Protein AF-A0A6G4RLT5-F1 (afdb_monomer_lite)

Foldseek 3Di:
DVVVVVVVVVVVVVVVVVVVLVVVLVVLVVVCVVPPDNPVSVVVNLLSQLQVQLVVQLVVCVVVVHDPVVSNVRSNVRSVVSNPD

pLDDT: mean 73.54, std 10.87, range [36.66, 84.44]

Structure (mmCIF, N/CA/C/O backbone):
data_AF-A0A6G4RLT5-F1
#
_entry.id   AF-A0A6G4RLT5-F1
#
loop_
_atom_site.group_PDB
_atom_site.id
_atom_site.type_symbol
_atom_site.label_atom_id
_atom_site.label_alt_id
_atom_site.label_comp_id
_atom_site.label_asym_id
_atom_site.label_entity_id
_atom_site.label_seq_id
_atom_site.pdbx_PDB_ins_code
_atom_site.Cartn_x
_atom_site.Cartn_y
_atom_site.Cartn_z
_atom_site.occupancy
_atom_site.B_iso_or_equiv
_atom_site.auth_seq_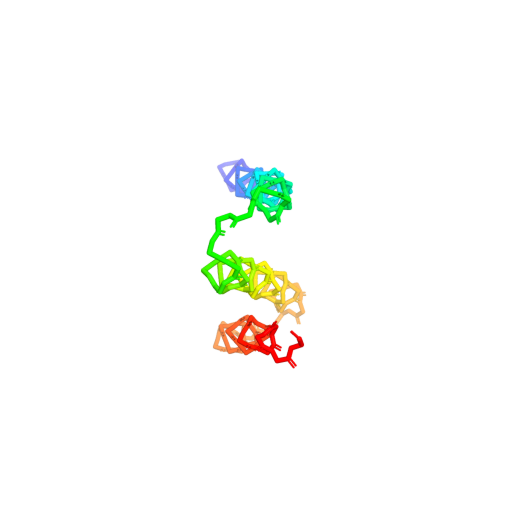id
_atom_site.auth_comp_id
_atom_site.auth_asym_id
_atom_site.auth_atom_id
_atom_site.pdbx_PDB_model_num
ATOM 1 N N . MET A 1 1 ? 26.822 5.517 -13.199 1.00 48.31 1 MET A N 1
ATOM 2 C CA . MET A 1 1 ? 26.877 5.195 -11.750 1.00 48.31 1 MET A CA 1
ATOM 3 C C . MET A 1 1 ? 25.673 5.797 -11.025 1.00 48.31 1 MET A C 1
ATOM 5 O O . MET A 1 1 ? 25.047 5.064 -10.275 1.00 48.31 1 MET A O 1
ATOM 9 N N . GLN A 1 2 ? 25.265 7.027 -11.373 1.00 51.06 2 GLN A N 1
ATOM 10 C CA . GLN A 1 2 ? 24.014 7.687 -10.951 1.00 51.06 2 GLN A CA 1
ATOM 11 C C . GLN A 1 2 ? 22.742 6.810 -11.057 1.00 51.06 2 GLN A C 1
ATOM 13 O O . GLN A 1 2 ? 21.909 6.818 -10.157 1.00 51.06 2 GLN A O 1
ATOM 18 N N . ASP A 1 3 ? 22.601 6.008 -12.121 1.00 55.44 3 ASP A N 1
ATOM 19 C CA . ASP A 1 3 ? 21.376 5.227 -12.375 1.00 55.44 3 ASP A CA 1
ATOM 20 C C . ASP A 1 3 ? 21.177 4.068 -11.391 1.00 55.44 3 ASP A C 1
ATOM 22 O O . ASP A 1 3 ? 20.053 3.748 -11.014 1.00 55.44 3 ASP A O 1
ATOM 26 N N . LYS A 1 4 ? 22.270 3.447 -10.925 1.00 54.50 4 LYS A N 1
ATOM 27 C CA . LYS A 1 4 ? 22.193 2.343 -9.955 1.00 54.50 4 LYS A CA 1
ATOM 28 C C . LYS A 1 4 ? 21.798 2.842 -8.568 1.00 54.50 4 LYS A C 1
ATOM 30 O O . LYS A 1 4 ? 21.020 2.180 -7.889 1.00 54.50 4 LYS A O 1
ATOM 35 N N . GLU A 1 5 ? 22.301 4.009 -8.174 1.00 58.75 5 GLU A N 1
ATOM 36 C CA . GLU A 1 5 ? 21.968 4.626 -6.887 1.00 58.75 5 GLU A CA 1
ATOM 37 C C . GLU A 1 5 ? 20.539 5.175 -6.880 1.00 58.75 5 GLU A C 1
ATOM 39 O O . GLU A 1 5 ? 19.835 5.045 -5.883 1.00 58.75 5 GLU A O 1
ATOM 44 N N . SER A 1 6 ? 20.067 5.699 -8.017 1.00 61.72 6 SER A N 1
ATOM 45 C CA . SER A 1 6 ? 18.686 6.163 -8.169 1.00 61.72 6 SER A CA 1
ATOM 46 C C . SER A 1 6 ? 17.676 5.009 -8.102 1.00 61.72 6 SER A C 1
ATOM 48 O O . SER A 1 6 ? 16.680 5.113 -7.388 1.00 61.72 6 SER A O 1
ATOM 50 N N . ILE A 1 7 ? 17.969 3.866 -8.742 1.00 64.88 7 ILE A N 1
ATOM 51 C CA . ILE A 1 7 ? 17.138 2.652 -8.645 1.00 64.88 7 ILE A CA 1
ATOM 52 C C . ILE A 1 7 ? 17.176 2.076 -7.227 1.00 64.88 7 ILE A C 1
ATOM 54 O O . ILE A 1 7 ? 16.132 1.716 -6.691 1.00 64.88 7 ILE A O 1
ATOM 58 N N . ALA A 1 8 ? 18.348 2.030 -6.588 1.00 71.69 8 ALA A N 1
ATOM 59 C CA . ALA A 1 8 ? 18.454 1.596 -5.198 1.00 71.69 8 ALA A CA 1
ATOM 60 C C . ALA A 1 8 ? 17.630 2.499 -4.264 1.00 71.69 8 ALA A C 1
ATOM 62 O O . ALA A 1 8 ? 16.893 1.989 -3.423 1.00 71.69 8 ALA A O 1
ATOM 63 N N . GLY A 1 9 ? 17.681 3.821 -4.456 1.00 76.94 9 GLY A N 1
ATOM 64 C CA . GLY A 1 9 ? 16.863 4.783 -3.717 1.00 76.94 9 GLY A CA 1
ATOM 65 C C . GLY A 1 9 ? 15.361 4.589 -3.940 1.00 76.94 9 GLY A C 1
ATOM 66 O O . GLY A 1 9 ? 14.590 4.620 -2.981 1.00 76.94 9 GLY A O 1
ATOM 67 N N . MET A 1 10 ? 14.940 4.317 -5.179 1.00 75.19 10 MET A N 1
ATOM 68 C CA . MET A 1 10 ? 13.541 4.027 -5.508 1.00 75.19 10 MET A CA 1
ATOM 69 C C . MET A 1 10 ? 13.062 2.728 -4.843 1.00 75.19 10 MET A C 1
ATOM 71 O O . MET A 1 10 ? 11.998 2.707 -4.229 1.00 75.19 10 MET A O 1
ATOM 75 N N . SER A 1 11 ? 13.867 1.664 -4.895 1.00 76.75 11 SER A N 1
ATOM 76 C CA . SER A 1 11 ? 13.561 0.386 -4.244 1.00 76.75 11 SER A CA 1
ATOM 77 C C . SER A 1 11 ? 13.476 0.527 -2.724 1.00 76.75 11 SER A C 1
ATOM 79 O O . SER A 1 11 ? 12.568 -0.020 -2.104 1.00 76.75 11 SER A O 1
ATOM 81 N N . TRP A 1 12 ? 14.370 1.309 -2.115 1.00 81.62 12 TRP A N 1
ATOM 82 C CA . TRP A 1 12 ? 14.315 1.625 -0.686 1.00 81.62 12 TRP A CA 1
ATOM 83 C C . TRP A 1 12 ? 13.072 2.432 -0.310 1.00 81.62 12 TRP A C 1
ATOM 85 O O . TRP A 1 12 ? 12.464 2.157 0.722 1.00 81.62 12 TRP A O 1
ATOM 95 N N . LEU A 1 13 ? 12.650 3.380 -1.150 1.00 79.56 13 LEU A N 1
ATOM 96 C CA . LEU A 1 13 ? 11.395 4.107 -0.956 1.00 79.56 13 LEU A CA 1
ATOM 97 C C . LEU A 1 13 ? 10.184 3.174 -1.013 1.00 79.56 13 LEU A C 1
ATOM 99 O O . LEU A 1 13 ? 9.323 3.255 -0.142 1.00 79.56 13 LEU A O 1
ATOM 103 N N . VAL A 1 14 ? 10.133 2.258 -1.983 1.00 79.75 14 VAL A N 1
ATOM 104 C CA . VAL A 1 14 ? 9.060 1.255 -2.074 1.00 79.75 14 VAL A CA 1
ATOM 105 C C . VAL A 1 14 ? 9.043 0.371 -0.825 1.00 79.75 14 VAL A C 1
ATOM 107 O O . VAL A 1 14 ? 7.981 0.163 -0.240 1.00 79.75 14 VAL A O 1
ATOM 110 N N . LEU A 1 15 ? 10.207 -0.084 -0.352 1.00 82.00 15 LEU A N 1
ATOM 111 C CA . LEU A 1 15 ? 10.311 -0.868 0.881 1.00 82.00 15 LEU A CA 1
ATOM 112 C C . LEU A 1 15 ? 9.874 -0.078 2.119 1.00 82.00 15 LEU A C 1
ATOM 114 O O . LEU A 1 15 ? 9.164 -0.627 2.958 1.00 82.00 15 LEU A O 1
ATOM 118 N N . LEU A 1 16 ? 10.239 1.203 2.231 1.00 83.62 16 LEU A N 1
ATOM 119 C CA . LEU A 1 16 ? 9.786 2.064 3.326 1.00 83.62 16 LEU A CA 1
ATOM 120 C C . LEU A 1 16 ? 8.277 2.290 3.289 1.00 83.62 16 LEU A C 1
ATOM 122 O O . LEU A 1 16 ? 7.645 2.266 4.342 1.00 83.62 16 LEU A O 1
ATOM 126 N N . ILE A 1 17 ? 7.690 2.461 2.103 1.00 81.75 17 ILE A N 1
ATOM 127 C CA . ILE A 1 17 ? 6.239 2.585 1.946 1.00 81.75 17 ILE A CA 1
ATOM 12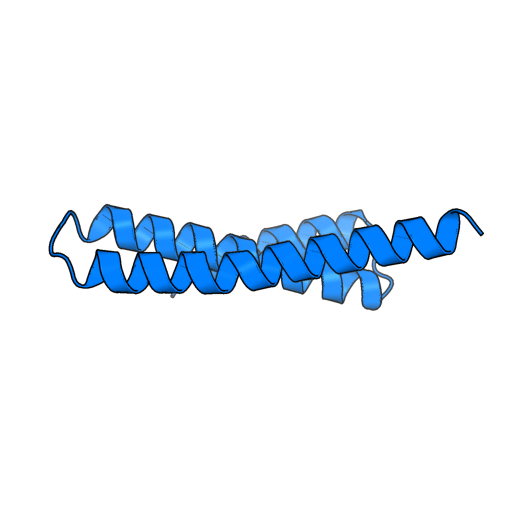8 C C . ILE A 1 17 ? 5.559 1.288 2.393 1.00 81.75 17 ILE A C 1
ATOM 130 O O . ILE A 1 17 ? 4.645 1.354 3.208 1.00 81.75 17 ILE A O 1
ATOM 134 N N . ILE A 1 18 ? 6.035 0.116 1.954 1.00 82.88 18 ILE A N 1
ATOM 135 C CA . ILE A 1 18 ? 5.484 -1.193 2.354 1.00 82.88 18 ILE A CA 1
ATOM 136 C C . ILE A 1 18 ? 5.677 -1.453 3.862 1.00 82.88 18 ILE A C 1
ATOM 138 O O . ILE A 1 18 ? 4.786 -1.984 4.524 1.00 82.88 18 ILE A O 1
ATOM 142 N N . ALA A 1 19 ? 6.809 -1.056 4.443 1.00 82.75 19 ALA A N 1
ATOM 143 C CA . ALA A 1 19 ? 7.061 -1.201 5.876 1.00 82.75 19 ALA A CA 1
ATOM 144 C C . ALA A 1 19 ? 6.173 -0.265 6.715 1.00 82.75 19 ALA A C 1
ATOM 146 O O . ALA A 1 19 ? 5.557 -0.694 7.693 1.00 82.75 19 ALA A O 1
ATOM 147 N N . CYS A 1 20 ? 6.055 1.002 6.307 1.00 84.44 20 CYS A N 1
ATOM 148 C CA . CYS A 1 20 ? 5.159 1.982 6.923 1.00 84.44 20 CYS A CA 1
ATOM 149 C C . CYS A 1 20 ? 3.693 1.532 6.817 1.00 84.44 20 CYS A C 1
ATOM 151 O O . CYS A 1 20 ? 2.916 1.678 7.763 1.00 84.44 20 CYS A O 1
ATOM 153 N N . TRP A 1 21 ? 3.345 0.885 5.705 1.00 81.00 21 TRP A N 1
ATOM 154 C CA . TRP A 1 21 ? 2.027 0.326 5.453 1.00 81.00 21 TRP A CA 1
ATOM 155 C C . TRP A 1 21 ? 1.599 -0.720 6.486 1.00 81.00 21 TRP A C 1
ATOM 157 O O . TRP A 1 21 ? 0.489 -0.656 7.016 1.00 81.00 21 TRP A O 1
ATOM 167 N N . GLY A 1 22 ? 2.490 -1.655 6.833 1.00 79.25 22 GLY A N 1
ATOM 168 C CA . GLY A 1 22 ? 2.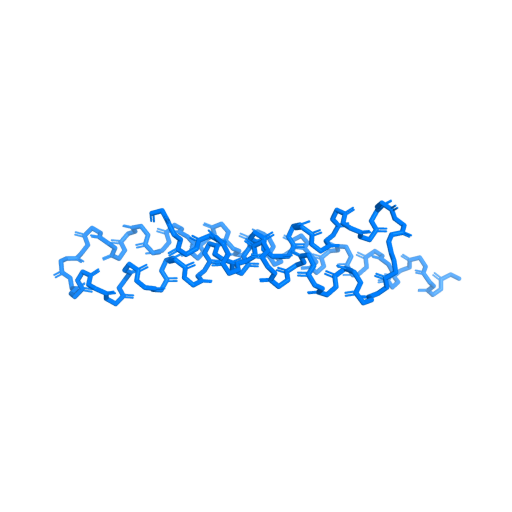225 -2.655 7.873 1.00 79.25 22 GLY A CA 1
ATOM 169 C C . GLY A 1 22 ? 1.915 -2.026 9.239 1.00 79.25 22 GLY A C 1
ATOM 170 O O . GLY A 1 22 ? 1.035 -2.504 9.958 1.00 79.25 22 GLY A O 1
ATOM 171 N N . GLY A 1 23 ? 2.578 -0.911 9.569 1.00 82.56 23 GLY A N 1
ATOM 172 C CA . GLY A 1 23 ? 2.299 -0.120 10.771 1.00 82.56 23 GLY A CA 1
ATOM 173 C C . GLY A 1 23 ? 0.937 0.580 10.729 1.00 82.56 23 GLY A C 1
ATOM 174 O O . GLY A 1 23 ? 0.199 0.542 11.714 1.00 82.56 23 GLY A O 1
ATOM 175 N N . LEU A 1 24 ? 0.565 1.149 9.578 1.00 80.50 24 LEU A N 1
ATOM 176 C CA . LEU A 1 24 ? -0.735 1.796 9.371 1.00 80.50 24 LEU A CA 1
ATOM 177 C C . LEU A 1 24 ? -1.898 0.804 9.545 1.00 80.50 24 LEU A C 1
ATOM 179 O O . LEU A 1 24 ? -2.877 1.104 10.228 1.00 80.50 24 LEU A O 1
ATOM 183 N N . VAL A 1 25 ? -1.773 -0.405 8.990 1.00 78.38 25 VAL A N 1
ATOM 184 C CA . VAL A 1 25 ? -2.765 -1.482 9.158 1.00 78.38 25 VAL A CA 1
ATOM 185 C C . VAL A 1 25 ? -2.874 -1.908 10.625 1.00 78.38 25 VAL A C 1
ATOM 187 O O . VAL A 1 25 ? -3.981 -2.081 11.134 1.00 78.38 25 VAL A O 1
ATOM 190 N N . ARG A 1 26 ? -1.748 -2.037 11.340 1.00 80.00 26 ARG A N 1
ATOM 191 C CA . ARG A 1 26 ? -1.738 -2.370 12.775 1.00 80.00 26 ARG A CA 1
ATOM 192 C C . ARG A 1 26 ? -2.459 -1.308 13.610 1.00 80.00 26 ARG A C 1
ATOM 194 O O . ARG A 1 26 ? -3.235 -1.667 14.490 1.00 80.00 26 ARG A O 1
ATOM 201 N N . TYR A 1 27 ? -2.244 -0.029 13.298 1.00 78.94 27 TYR A N 1
ATOM 202 C CA . TYR A 1 27 ? -2.942 1.092 13.930 1.00 78.94 27 TYR A CA 1
ATOM 203 C C . TYR A 1 27 ? -4.450 1.061 13.651 1.00 78.94 27 TYR A C 1
ATOM 205 O O . TYR A 1 27 ? -5.247 1.227 14.568 1.00 78.94 27 TYR A O 1
ATOM 213 N N . LEU A 1 28 ? -4.861 0.771 12.413 1.00 74.31 28 LEU A N 1
ATOM 214 C CA . LEU A 1 28 ? -6.276 0.610 12.061 1.00 74.31 28 LEU A CA 1
ATOM 215 C C . LEU A 1 28 ? -6.947 -0.541 12.818 1.00 74.31 28 LEU A C 1
ATOM 217 O O . LEU A 1 28 ? -8.095 -0.402 13.233 1.00 74.31 28 LEU A O 1
ATOM 221 N N . ILE A 1 29 ? -6.249 -1.663 13.020 1.00 72.81 29 ILE A N 1
ATOM 222 C CA . ILE A 1 29 ? -6.751 -2.803 13.804 1.00 72.81 29 ILE A CA 1
ATOM 223 C C . ILE A 1 29 ? -6.942 -2.414 15.277 1.00 72.81 29 ILE A C 1
ATOM 225 O O . ILE A 1 29 ? -7.974 -2.748 15.858 1.00 72.81 29 ILE A O 1
ATOM 229 N N . ASP A 1 30 ? -5.991 -1.682 15.858 1.00 75.69 30 ASP A N 1
ATOM 230 C CA . ASP A 1 30 ? -6.056 -1.184 17.240 1.00 75.69 30 ASP A CA 1
ATOM 231 C C . ASP A 1 30 ? -7.199 -0.166 17.419 1.00 75.69 30 ASP A C 1
ATOM 233 O O . ASP A 1 30 ? -8.041 -0.274 18.312 1.00 75.69 30 ASP A O 1
ATOM 237 N N . VAL A 1 31 ? -7.336 0.756 16.463 1.00 70.44 31 VAL A N 1
ATOM 238 C CA . VAL A 1 31 ? -8.443 1.716 16.397 1.00 70.44 31 VAL A CA 1
ATOM 239 C C . VAL A 1 31 ? -9.791 1.013 16.221 1.00 70.44 31 VAL A C 1
ATOM 241 O O . VAL A 1 31 ? -10.761 1.439 16.834 1.00 70.44 31 VAL A O 1
ATOM 244 N N . LYS A 1 32 ? -9.867 -0.100 15.478 1.00 63.97 32 LYS A N 1
ATOM 245 C CA . LYS A 1 32 ? -11.084 -0.926 15.341 1.00 63.97 32 LYS A CA 1
ATOM 246 C C . LYS A 1 32 ? -11.486 -1.624 16.646 1.00 63.97 32 LYS A C 1
ATOM 248 O O . LYS A 1 32 ? -12.668 -1.918 16.831 1.00 63.97 32 LYS A O 1
ATOM 253 N N . GLN A 1 33 ? -10.539 -1.901 17.547 1.00 62.22 33 GLN A N 1
ATOM 254 C CA . GLN A 1 33 ? -10.840 -2.421 18.888 1.00 62.22 33 GLN A CA 1
ATOM 255 C C . GLN A 1 33 ? -11.404 -1.333 19.816 1.00 62.22 33 GLN A C 1
ATOM 257 O O . GLN A 1 33 ? -12.207 -1.636 20.702 1.00 62.22 33 GLN A O 1
ATOM 262 N N . SER A 1 34 ? -11.058 -0.067 19.577 1.00 61.62 34 SER A N 1
ATOM 263 C CA . SER A 1 34 ? -11.655 1.084 20.250 1.00 61.62 34 SER A CA 1
ATOM 264 C C . SER A 1 34 ? -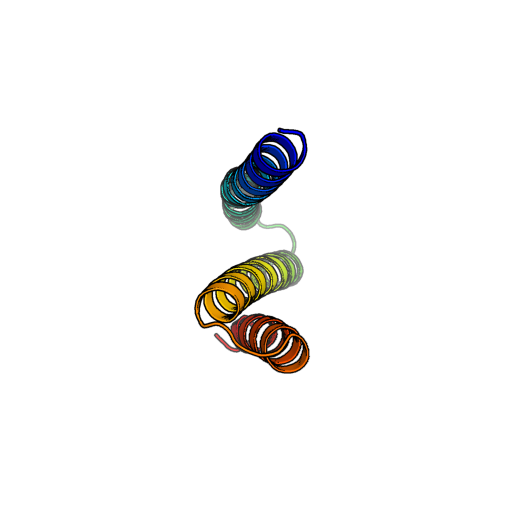12.993 1.433 19.580 1.00 61.62 34 SER A C 1
ATOM 266 O O . SER A 1 34 ? -13.060 1.692 18.388 1.00 61.62 34 SER A O 1
ATOM 268 N N . LYS A 1 35 ? -14.113 1.397 20.308 1.00 56.75 35 LYS A N 1
ATOM 269 C CA . LYS A 1 35 ? -15.491 1.434 19.759 1.00 56.75 35 LYS A CA 1
ATOM 270 C C . LYS A 1 35 ? -15.932 2.742 19.049 1.00 56.75 35 LYS A C 1
ATOM 272 O O . LYS A 1 35 ? -17.128 3.026 18.998 1.00 56.75 35 LYS A O 1
ATOM 277 N N . ALA A 1 36 ? -15.026 3.558 18.519 1.00 55.12 36 ALA A N 1
ATOM 278 C CA . ALA A 1 36 ? -15.356 4.778 17.790 1.00 55.12 36 ALA A CA 1
ATOM 279 C C . ALA A 1 36 ? -15.788 4.449 16.348 1.00 55.12 36 ALA A C 1
ATOM 281 O O . ALA A 1 36 ? -15.053 3.818 15.609 1.00 55.12 36 ALA A O 1
ATOM 282 N N . THR A 1 37 ? -16.994 4.863 15.949 1.00 55.72 37 THR A N 1
ATOM 283 C CA . THR A 1 37 ? -17.498 4.927 14.559 1.00 55.72 37 THR A CA 1
ATOM 284 C C . THR A 1 37 ? -17.021 3.807 13.618 1.00 55.72 37 THR A C 1
ATOM 286 O O . THR A 1 37 ? -16.206 4.005 12.715 1.00 55.72 37 THR A O 1
ATOM 289 N N . TRP A 1 38 ? -17.618 2.626 13.789 1.00 60.72 38 TRP A N 1
ATOM 290 C CA . TRP A 1 38 ? -17.393 1.415 12.985 1.00 60.72 38 TRP A CA 1
ATOM 291 C C . TRP A 1 38 ? -17.386 1.637 11.459 1.00 60.72 38 TRP A C 1
ATOM 293 O O . TRP A 1 38 ? -16.649 0.962 10.747 1.00 60.72 38 TRP A O 1
ATOM 303 N N . SER A 1 39 ? -18.167 2.590 10.938 1.00 65.75 39 SER A N 1
ATOM 304 C CA . SER A 1 39 ? -18.251 2.832 9.490 1.00 65.75 39 SER A CA 1
ATOM 305 C C . SER A 1 39 ? -17.035 3.561 8.912 1.00 65.75 39 SER A C 1
ATOM 307 O O . SER A 1 39 ? -16.665 3.297 7.771 1.00 65.75 39 SER A O 1
ATOM 309 N N . LEU A 1 40 ? -16.413 4.475 9.665 1.00 70.19 40 LEU A N 1
ATOM 310 C CA . LEU A 1 40 ? -15.301 5.283 9.153 1.00 70.19 40 LEU A CA 1
ATOM 311 C C . LEU A 1 40 ? -14.001 4.475 9.159 1.00 70.19 40 LEU A C 1
ATOM 313 O O . LEU A 1 40 ? -13.227 4.542 8.213 1.00 70.19 40 LEU A O 1
ATOM 317 N N . ILE A 1 41 ? -13.800 3.667 10.204 1.00 72.44 41 ILE A N 1
ATOM 318 C CA . ILE A 1 41 ? -12.639 2.778 10.323 1.00 72.44 41 ILE A CA 1
ATOM 319 C C . ILE A 1 41 ? -12.690 1.692 9.252 1.00 72.44 41 ILE A C 1
ATOM 321 O O . ILE A 1 41 ? -11.665 1.400 8.647 1.00 72.44 41 ILE A O 1
ATOM 325 N N . ASN A 1 42 ? -13.868 1.127 8.972 1.00 73.19 42 ASN A N 1
ATOM 326 C CA . ASN A 1 42 ? -14.014 0.144 7.900 1.00 73.19 42 ASN A CA 1
ATOM 327 C C . ASN A 1 42 ? -13.745 0.768 6.522 1.00 73.19 42 ASN A C 1
ATOM 329 O O . ASN A 1 42 ? -12.963 0.210 5.759 1.00 73.19 42 ASN A O 1
ATOM 333 N N . ALA A 1 43 ? -14.302 1.950 6.231 1.00 74.75 43 ALA A N 1
ATOM 334 C CA . ALA A 1 43 ? -14.033 2.659 4.978 1.00 74.75 43 ALA A CA 1
ATOM 335 C C . ALA A 1 43 ? -12.548 3.035 4.826 1.00 74.75 43 ALA A C 1
ATOM 337 O O . ALA A 1 43 ? -11.980 2.900 3.745 1.00 74.75 43 ALA A O 1
ATOM 338 N N . LEU A 1 44 ? -11.899 3.459 5.914 1.00 77.12 44 LEU A N 1
ATOM 339 C CA . LEU A 1 44 ? -10.478 3.796 5.927 1.00 77.12 44 LEU A CA 1
ATOM 340 C C . LEU A 1 44 ? -9.599 2.550 5.759 1.00 77.12 44 LEU A C 1
ATOM 342 O O . LEU A 1 44 ? -8.673 2.568 4.958 1.00 77.12 44 LEU A O 1
ATOM 346 N N . ALA A 1 45 ? -9.910 1.452 6.450 1.00 74.94 45 ALA A N 1
ATOM 347 C CA . ALA A 1 45 ? -9.204 0.183 6.298 1.00 74.94 45 ALA A CA 1
ATOM 348 C C . ALA A 1 45 ? -9.313 -0.362 4.869 1.00 74.94 45 ALA A C 1
ATOM 350 O O . ALA A 1 45 ? -8.331 -0.851 4.319 1.00 74.94 45 ALA A O 1
ATOM 351 N N . GLN A 1 46 ? -10.478 -0.219 4.248 1.00 74.00 46 GLN A N 1
ATOM 352 C CA . GLN A 1 46 ? -10.743 -0.656 2.884 1.00 74.00 46 GLN A CA 1
ATOM 353 C C . GLN A 1 46 ? -10.065 0.241 1.841 1.00 74.00 46 GLN A C 1
ATOM 355 O O . GLN A 1 46 ? -9.450 -0.272 0.910 1.00 74.00 46 GLN A O 1
ATOM 360 N N . MET A 1 47 ? -10.089 1.565 2.027 1.00 78.44 47 MET A N 1
ATOM 361 C CA . MET A 1 47 ? -9.331 2.516 1.203 1.00 78.44 47 MET A CA 1
ATOM 362 C C . MET A 1 47 ? -7.827 2.238 1.274 1.00 78.44 47 MET A C 1
ATOM 364 O O . MET A 1 47 ? -7.137 2.274 0.258 1.00 78.44 47 MET A O 1
ATOM 368 N N . VAL A 1 48 ? -7.335 1.912 2.470 1.00 78.19 48 VAL A N 1
ATOM 369 C CA . VAL A 1 48 ? -5.960 1.478 2.685 1.00 78.19 48 VAL A CA 1
ATOM 370 C C . VAL A 1 48 ? -5.738 0.188 1.890 1.00 78.19 48 VAL A C 1
ATOM 372 O O . VAL A 1 48 ? -5.054 0.231 0.873 1.00 78.19 48 VAL A O 1
ATOM 375 N N . VAL A 1 49 ? -6.366 -0.939 2.232 1.00 80.56 49 VAL A N 1
ATOM 376 C CA . VAL A 1 49 ? -6.150 -2.243 1.558 1.00 80.56 49 VAL A CA 1
ATOM 377 C C . VAL A 1 49 ? -6.274 -2.173 0.022 1.00 80.56 49 VAL A C 1
ATOM 379 O O . VAL A 1 49 ? -5.473 -2.785 -0.691 1.00 80.56 49 VAL A O 1
ATOM 382 N N . SER A 1 50 ? -7.213 -1.375 -0.487 1.00 80.12 50 SER A N 1
ATOM 383 C CA . SER A 1 50 ? -7.370 -1.031 -1.904 1.00 80.12 50 SER A CA 1
ATOM 384 C C . SER A 1 50 ? -6.101 -0.402 -2.499 1.00 80.12 50 SER A C 1
ATOM 386 O O . SER A 1 50 ? -5.548 -0.914 -3.473 1.00 80.12 50 SER A O 1
ATOM 388 N N . GLY A 1 51 ? -5.567 0.649 -1.874 1.00 81.12 51 GLY A N 1
ATOM 389 C CA . GLY A 1 51 ? -4.329 1.300 -2.304 1.00 81.12 51 GLY A CA 1
ATOM 390 C C . GLY A 1 51 ? -3.127 0.352 -2.347 1.00 81.12 51 GLY A C 1
ATOM 391 O O . GLY A 1 51 ? -2.366 0.372 -3.312 1.00 81.12 51 GLY A O 1
ATOM 392 N N . PHE A 1 52 ? -2.984 -0.536 -1.358 1.00 81.31 52 PHE A N 1
ATOM 393 C CA . PHE A 1 52 ? -1.897 -1.526 -1.352 1.00 81.31 52 PHE A CA 1
ATOM 394 C C . PHE A 1 52 ? -1.993 -2.502 -2.518 1.00 81.31 52 PHE A C 1
ATOM 396 O O . PHE A 1 52 ? -1.015 -2.748 -3.219 1.00 81.31 52 PHE A O 1
ATOM 403 N N . THR A 1 53 ? -3.192 -3.041 -2.730 1.00 84.25 53 THR A N 1
ATOM 404 C CA . THR A 1 53 ? -3.451 -4.027 -3.780 1.00 84.25 53 THR A CA 1
ATOM 405 C C . THR A 1 53 ? -3.155 -3.433 -5.157 1.00 84.25 53 THR A C 1
ATOM 407 O O . THR A 1 53 ? -2.495 -4.079 -5.971 1.00 84.25 53 THR A O 1
ATOM 410 N N . GLY A 1 54 ? -3.536 -2.170 -5.376 1.00 83.00 54 GLY A N 1
ATOM 411 C CA . GLY A 1 54 ? -3.222 -1.436 -6.600 1.00 83.00 54 GLY A CA 1
ATOM 412 C C . GLY A 1 54 ? -1.725 -1.219 -6.823 1.00 83.00 54 GLY A C 1
ATOM 413 O O . GLY A 1 54 ? -1.228 -1.433 -7.929 1.00 83.00 54 GLY A O 1
ATOM 414 N N . VAL A 1 55 ? -0.978 -0.859 -5.773 1.00 83.19 55 VAL A N 1
ATOM 415 C CA . VAL A 1 55 ? 0.484 -0.689 -5.850 1.00 83.19 55 VAL A CA 1
ATOM 416 C C . VAL A 1 55 ? 1.179 -2.008 -6.201 1.00 83.19 55 VAL A C 1
ATOM 418 O O . VAL A 1 55 ? 2.025 -2.027 -7.095 1.00 83.19 55 VAL A O 1
ATOM 421 N N . ILE A 1 56 ? 0.797 -3.119 -5.565 1.00 84.19 56 ILE A N 1
ATOM 422 C CA . ILE A 1 56 ? 1.368 -4.442 -5.861 1.00 84.19 56 ILE A CA 1
ATOM 423 C C . ILE A 1 56 ? 1.041 -4.874 -7.294 1.00 84.19 56 ILE A C 1
ATOM 425 O 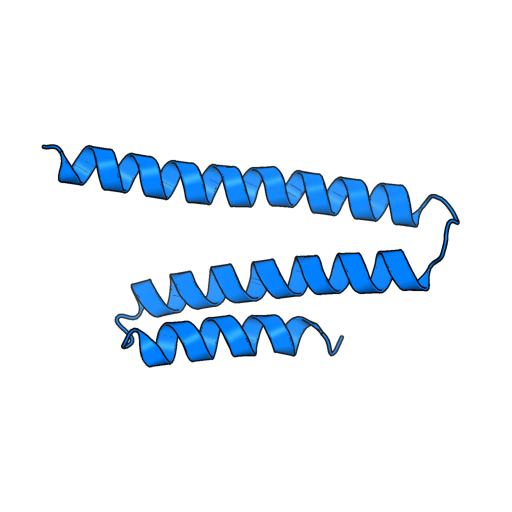O . ILE A 1 56 ? 1.939 -5.281 -8.028 1.00 84.19 56 ILE A O 1
ATOM 429 N N . ALA A 1 57 ? -0.210 -4.733 -7.737 1.00 83.94 57 ALA A N 1
ATOM 430 C CA . ALA A 1 57 ? -0.595 -5.071 -9.106 1.00 83.94 57 ALA A CA 1
ATOM 431 C C . ALA A 1 57 ? 0.116 -4.201 -10.157 1.00 83.94 57 ALA A C 1
ATOM 433 O O . ALA A 1 57 ? 0.474 -4.697 -11.227 1.00 83.94 57 ALA A O 1
ATOM 434 N N . GLY A 1 58 ? 0.355 -2.922 -9.852 1.00 83.12 58 GLY A N 1
ATOM 435 C CA . GLY A 1 58 ? 1.150 -2.023 -10.686 1.00 83.12 58 GLY A CA 1
ATOM 436 C C . GLY A 1 58 ? 2.600 -2.484 -10.815 1.00 83.12 58 GLY A C 1
ATOM 437 O O . GLY A 1 58 ? 3.103 -2.594 -11.929 1.00 83.12 58 GLY A O 1
ATOM 438 N N . LEU A 1 59 ? 3.245 -2.836 -9.699 1.00 81.88 59 LEU A N 1
ATOM 439 C CA . LEU A 1 59 ? 4.613 -3.371 -9.690 1.00 81.88 59 LEU A CA 1
ATOM 440 C C . LEU A 1 59 ? 4.722 -4.692 -10.466 1.00 81.88 59 LEU A C 1
ATOM 442 O O . LEU A 1 59 ? 5.606 -4.835 -11.307 1.00 81.88 59 LEU A O 1
ATOM 446 N N . VAL A 1 60 ? 3.779 -5.616 -10.268 1.00 81.62 60 VAL A N 1
ATOM 447 C CA . VAL A 1 60 ? 3.710 -6.881 -11.024 1.00 81.62 60 VAL A CA 1
ATOM 448 C C . VAL A 1 60 ? 3.518 -6.626 -12.523 1.00 81.62 60 VAL A C 1
ATOM 450 O O . VAL A 1 60 ? 4.106 -7.314 -13.358 1.00 81.62 60 VAL A O 1
ATOM 453 N N . SER A 1 61 ? 2.726 -5.614 -12.887 1.00 80.75 61 SER A N 1
ATOM 454 C CA . SER A 1 61 ? 2.494 -5.249 -14.289 1.00 80.75 61 SER A CA 1
ATOM 455 C C . SER A 1 61 ? 3.732 -4.620 -14.940 1.00 80.75 61 SER A C 1
ATOM 457 O O . SER A 1 61 ? 3.980 -4.864 -16.121 1.00 80.75 61 SER A O 1
ATOM 459 N N . ILE A 1 62 ? 4.525 -3.855 -14.178 1.00 79.00 62 ILE A N 1
ATOM 460 C CA . ILE A 1 62 ? 5.832 -3.335 -14.614 1.00 79.00 62 ILE A CA 1
ATOM 461 C C . ILE A 1 62 ? 6.791 -4.496 -14.889 1.00 79.00 62 ILE A C 1
ATOM 463 O O . ILE A 1 62 ? 7.418 -4.532 -15.945 1.00 79.00 62 ILE A O 1
ATOM 467 N N . GLU A 1 63 ? 6.864 -5.469 -13.979 1.00 78.94 63 GLU A N 1
ATOM 468 C CA . GLU A 1 63 ? 7.733 -6.641 -14.136 1.00 78.94 63 GLU A CA 1
ATOM 469 C C . GLU A 1 63 ? 7.301 -7.541 -15.306 1.00 78.94 63 GLU A C 1
ATOM 471 O O . GLU A 1 63 ? 8.137 -8.109 -16.004 1.00 78.94 63 GLU A O 1
ATOM 476 N N . SER A 1 64 ? 5.999 -7.588 -15.598 1.00 77.12 64 SER A N 1
ATOM 477 C CA . SER A 1 64 ? 5.437 -8.316 -16.745 1.00 77.12 64 SER A CA 1
ATOM 478 C C . SER A 1 64 ? 5.688 -7.634 -18.102 1.00 77.12 64 SER A C 1
ATOM 480 O O . SER A 1 64 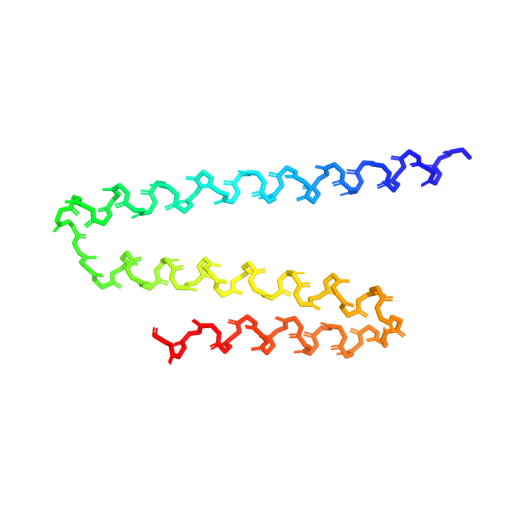? 5.299 -8.178 -19.135 1.00 77.12 64 SER A O 1
ATOM 482 N N . GLY A 1 65 ? 6.303 -6.445 -18.130 1.00 78.25 65 GLY A N 1
ATOM 483 C CA . GLY A 1 65 ? 6.597 -5.709 -19.365 1.00 78.25 65 GLY A CA 1
ATOM 484 C C . GLY A 1 65 ? 5.364 -5.117 -20.060 1.00 78.25 65 GLY A C 1
ATOM 485 O O . GLY A 1 65 ? 5.397 -4.864 -21.265 1.00 78.25 65 GLY A O 1
ATOM 486 N N . LEU A 1 66 ? 4.262 -4.913 -19.328 1.00 75.12 66 LEU A N 1
ATOM 487 C CA . LEU A 1 66 ? 3.039 -4.324 -19.876 1.00 75.12 66 LEU A CA 1
ATOM 488 C C . LEU A 1 66 ? 3.232 -2.834 -20.193 1.00 75.12 66 LEU A C 1
ATOM 490 O O . LEU A 1 66 ? 4.016 -2.129 -19.562 1.00 75.12 66 LEU A O 1
ATOM 494 N N . SER A 1 67 ? 2.480 -2.331 -21.174 1.00 80.75 67 SER A N 1
ATOM 495 C CA . SER A 1 67 ? 2.482 -0.900 -21.501 1.00 80.75 67 SER A CA 1
ATOM 496 C C . SER A 1 67 ? 2.007 -0.059 -20.309 1.00 80.75 67 SER A C 1
ATOM 498 O O . SER A 1 67 ? 1.140 -0.490 -19.546 1.00 80.75 67 SER A O 1
ATOM 500 N N . ILE A 1 68 ? 2.515 1.171 -20.179 1.00 76.94 68 ILE A N 1
ATOM 501 C CA . ILE A 1 68 ? 2.203 2.086 -19.065 1.00 76.94 68 ILE A CA 1
ATOM 502 C C . ILE A 1 68 ? 0.692 2.295 -18.868 1.00 76.94 68 ILE A C 1
ATOM 504 O O . ILE A 1 68 ? 0.217 2.373 -17.739 1.00 76.94 68 ILE A O 1
ATOM 508 N N . TYR A 1 69 ? -0.084 2.298 -19.956 1.00 78.56 69 TYR A N 1
ATOM 509 C CA . TYR A 1 69 ? -1.544 2.405 -19.906 1.00 78.56 69 TYR A CA 1
ATOM 510 C C . TYR A 1 69 ? -2.202 1.174 -19.270 1.00 78.56 69 TYR A C 1
ATOM 512 O O . TYR A 1 69 ? -3.157 1.312 -18.510 1.00 78.56 69 TYR A O 1
ATOM 520 N N . MET A 1 70 ? -1.672 -0.023 -19.537 1.00 78.44 70 MET A N 1
ATOM 521 C CA . MET A 1 70 ? -2.137 -1.263 -18.914 1.00 78.44 70 MET A CA 1
ATOM 522 C C . MET A 1 70 ? -1.724 -1.338 -17.448 1.00 78.44 70 MET A C 1
ATOM 524 O O . MET A 1 70 ? -2.550 -1.735 -16.642 1.00 78.44 70 MET A O 1
ATOM 528 N N . ILE A 1 71 ? -0.516 -0.891 -17.089 1.00 84.19 71 ILE A N 1
ATOM 529 C CA . ILE A 1 71 ? -0.055 -0.818 -15.691 1.00 84.19 71 ILE A CA 1
ATOM 530 C C . ILE A 1 71 ? -0.960 0.106 -14.865 1.00 84.19 71 ILE A C 1
ATOM 532 O O . ILE A 1 71 ? -1.363 -0.239 -13.754 1.00 84.19 71 ILE A O 1
ATOM 536 N N . LEU A 1 72 ? -1.311 1.277 -15.405 1.00 80.19 72 LEU A N 1
ATOM 537 C CA . LEU A 1 72 ? -2.223 2.220 -14.750 1.00 80.19 72 LEU A CA 1
ATOM 538 C C . LEU A 1 72 ? -3.642 1.647 -14.627 1.00 80.19 72 LEU A C 1
ATOM 540 O O . LEU A 1 72 ? -4.283 1.797 -13.589 1.00 80.19 72 LEU A O 1
ATOM 544 N N . ALA A 1 73 ? -4.120 0.947 -15.658 1.00 81.81 73 ALA A N 1
ATOM 545 C CA . ALA A 1 73 ? -5.428 0.306 -15.629 1.00 81.81 73 ALA A CA 1
ATOM 546 C C . ALA A 1 73 ? -5.482 -0.853 -14.618 1.00 81.81 73 ALA A C 1
ATOM 548 O O . ALA A 1 73 ? -6.408 -0.921 -13.814 1.00 81.81 73 ALA A O 1
ATOM 549 N N . THR A 1 74 ? -4.492 -1.749 -14.607 1.00 81.94 74 THR A N 1
ATOM 550 C CA . THR A 1 74 ? -4.461 -2.915 -13.710 1.00 81.94 74 THR A CA 1
ATOM 551 C C . THR A 1 74 ? -4.231 -2.513 -12.258 1.00 81.94 74 THR A C 1
ATOM 553 O O . THR A 1 74 ? -4.905 -3.048 -11.378 1.00 81.94 74 THR A O 1
ATOM 556 N N . SER A 1 75 ? -3.356 -1.540 -11.986 1.00 83.12 75 SER A N 1
ATOM 557 C CA . SER A 1 75 ? -3.179 -0.971 -10.639 1.00 83.12 75 SER A CA 1
ATOM 558 C C . SER A 1 75 ? -4.442 -0.266 -10.137 1.00 83.12 75 SER A C 1
ATOM 560 O O . SER A 1 75 ? -4.856 -0.488 -9.002 1.00 83.12 75 SER A O 1
ATOM 562 N N . GLY A 1 76 ? -5.116 0.515 -10.986 1.00 77.69 76 GLY A N 1
ATOM 563 C CA . GLY A 1 76 ? -6.372 1.172 -10.625 1.00 77.69 76 GLY A CA 1
ATOM 564 C C . GLY A 1 76 ? -7.513 0.186 -10.350 1.00 77.69 76 GLY A C 1
ATOM 565 O O . GLY A 1 76 ? -8.198 0.292 -9.333 1.00 77.69 76 GLY A O 1
ATOM 566 N N . ILE A 1 77 ? -7.702 -0.805 -11.228 1.00 81.12 77 ILE A N 1
ATOM 567 C CA . ILE A 1 77 ? -8.803 -1.775 -11.128 1.00 81.12 77 ILE A CA 1
ATOM 568 C C . ILE A 1 77 ? -8.592 -2.734 -9.955 1.00 81.12 77 ILE A C 1
ATOM 570 O O . ILE A 1 77 ? -9.517 -2.956 -9.180 1.00 81.12 77 ILE A O 1
ATOM 574 N N . SER A 1 78 ? -7.386 -3.277 -9.779 1.00 79.12 78 SER A N 1
ATOM 575 C CA . SER A 1 78 ? -7.084 -4.179 -8.656 1.00 79.12 78 SER A CA 1
ATOM 576 C C . SER A 1 78 ? -7.223 -3.489 -7.299 1.00 79.12 78 SER A C 1
ATOM 578 O O . SER A 1 78 ? -7.695 -4.107 -6.346 1.00 79.12 78 SER A O 1
ATOM 580 N N . GLY A 1 79 ? -6.897 -2.194 -7.224 1.00 71.38 79 GLY A N 1
ATOM 581 C CA . GLY A 1 79 ? -7.178 -1.397 -6.043 1.00 71.38 79 GLY A CA 1
ATOM 582 C C . GLY A 1 79 ? -8.678 -1.237 -5.819 1.00 71.38 79 GLY A C 1
ATOM 583 O O . GLY A 1 79 ? -9.178 -1.574 -4.746 1.00 71.38 79 GLY A O 1
ATOM 584 N N . ALA A 1 80 ? -9.431 -0.789 -6.825 1.00 67.88 80 ALA A N 1
ATOM 585 C CA . ALA A 1 80 ? -10.876 -0.582 -6.702 1.00 67.88 80 ALA A CA 1
ATOM 586 C C . ALA A 1 80 ? -11.654 -1.878 -6.389 1.00 67.88 80 ALA A C 1
ATOM 588 O O . ALA A 1 80 ? -12.628 -1.850 -5.639 1.00 67.88 80 ALA A O 1
ATOM 589 N N . MET A 1 81 ? -11.206 -3.029 -6.897 1.00 65.25 81 MET A N 1
ATOM 590 C CA . MET A 1 81 ? -11.825 -4.336 -6.639 1.00 65.25 81 MET A CA 1
ATOM 591 C C . MET A 1 81 ? -11.579 -4.871 -5.220 1.00 65.25 81 MET A C 1
ATOM 593 O O . MET A 1 81 ? -12.325 -5.737 -4.768 1.00 65.25 81 MET A O 1
ATOM 597 N N . GLY A 1 82 ? -10.614 -4.324 -4.472 1.00 55.66 82 GLY A N 1
ATOM 598 C CA . GLY A 1 82 ? -10.450 -4.604 -3.038 1.00 55.66 82 GLY A CA 1
ATOM 599 C C . GLY A 1 82 ? -11.583 -4.045 -2.163 1.00 55.66 82 GLY A C 1
ATOM 600 O O . GLY A 1 82 ? -11.634 -4.323 -0.970 1.00 55.66 82 GLY A O 1
ATOM 601 N N . SER A 1 83 ? -12.497 -3.264 -2.752 1.00 46.50 83 SER A N 1
ATOM 602 C CA . SER A 1 83 ? -13.625 -2.610 -2.087 1.00 46.50 83 SER A CA 1
ATOM 603 C C . SER A 1 83 ? -14.912 -3.457 -2.039 1.00 46.50 83 SER A C 1
ATOM 605 O O . SER A 1 83 ? -15.957 -2.950 -1.633 1.00 46.50 83 SER A O 1
ATOM 607 N N . VAL A 1 84 ? -14.885 -4.708 -2.510 1.00 43.19 84 VAL A N 1
ATOM 608 C CA . VAL A 1 84 ? -16.097 -5.537 -2.687 1.00 43.19 84 VAL A CA 1
ATOM 609 C C . VAL A 1 84 ? -16.121 -6.780 -1.782 1.00 43.19 84 VAL A C 1
ATOM 611 O O . VAL A 1 84 ? -16.880 -7.708 -2.044 1.00 43.19 84 VAL A O 1
ATOM 614 N N . ALA A 1 85 ? -15.312 -6.811 -0.719 1.00 36.66 85 ALA A N 1
ATOM 615 C CA . ALA A 1 85 ? -15.279 -7.906 0.255 1.00 36.66 85 ALA A CA 1
ATOM 616 C C . ALA A 1 85 ? -15.675 -7.437 1.659 1.00 36.66 85 ALA A C 1
ATOM 618 O O . ALA A 1 85 ? -15.211 -6.347 2.065 1.00 36.66 85 ALA A O 1
#

Sequence (85 aa):
MQDKESIAGMSWLVLLIIACWGGLVRYLIDVKQSKATWSLINALAQMVVSGFTGVIAGLVSIESGLSIYMILATSGISGAMGSVA

Secondary structure (DSSP, 8-state):
-HHHHHHHHHHHHHHHHHHHHHHHHHHHHHHHHS-S-HHHHHHHHHHHHHHHHHHHHHHHHHHTT--HHHHHHHHHHHHHHTT--

Organism: Klebsiella pneumoniae (NCBI:txid573)

Radius of gyration: 15.77 Å; chains: 1; bounding box: 45×16×42 Å

InterPro domains:
  IPR032126 LydA-like holin [PF16083] (14-83)